Protein AF-W9E524-F1 (afdb_monomer)

Radius of gyration: 12.67 Å; Cα contacts (8 Å, |Δi|>4): 113; chains: 1; bounding box: 33×26×29 Å

Secondary structure (DSSP, 8-state):
--HHHHHHHHHHHHHHHHS----TT-SS-SSHHHHHHHHHHHHHHHHTT--TTHHHHHHHTSTTSHHHHHHHHTT-HHHHHHHHHHHHHHSTTPPP-PPPPP--

Solvent-accessible surface area (backbone atoms only — not comparable to full-atom values): 5986 Å² total; per-residue (Å²): 114,67,69,64,58,35,54,44,3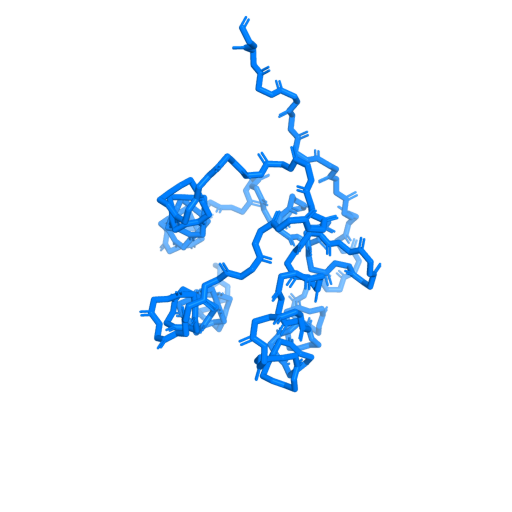6,50,51,52,47,51,48,62,73,72,38,74,77,41,56,89,87,42,91,83,52,92,46,74,64,52,52,52,49,52,45,46,52,52,30,54,34,41,69,72,57,43,62,87,58,51,32,30,57,48,33,34,56,30,93,88,16,54,57,45,50,29,24,50,68,34,74,42,35,72,60,45,54,53,46,39,51,53,50,48,73,75,44,73,89,62,67,60,34,79,70,78,78,76,88,124

Sequence (104 aa):
MNPRLVEIIDALLDAVQRFPQDLNWQPYYEDEQELVGDLRDHAERVGRGDGSRLPELKFELLPTGDLNEIAISSGWGELYLVLANEFDELTPGMTPRPPEPASR

Organism: NCBI:txid479430

Structure (mmCIF, N/CA/C/O backbone):
data_AF-W9E524-F1
#
_entry.id   AF-W9E524-F1
#
loop_
_atom_site.group_PDB
_atom_site.id
_atom_site.type_symbol
_atom_site.label_atom_id
_atom_site.label_alt_id
_atom_site.label_comp_id
_atom_site.label_asym_id
_atom_site.label_entity_id
_atom_site.label_seq_id
_atom_site.pdbx_PDB_ins_code
_atom_site.Cartn_x
_atom_site.Cartn_y
_atom_site.Cartn_z
_atom_site.occupancy
_atom_site.B_iso_or_equiv
_atom_site.auth_seq_id
_atom_site.auth_comp_id
_atom_site.auth_asym_id
_atom_site.auth_atom_id
_atom_site.pdbx_PDB_model_num
ATOM 1 N N . MET A 1 1 ? -14.078 0.169 13.111 1.00 76.19 1 MET A N 1
ATOM 2 C CA . MET A 1 1 ? -13.250 0.371 11.905 1.00 76.19 1 MET A CA 1
ATOM 3 C C . MET A 1 1 ? -14.014 -0.152 10.699 1.00 76.19 1 MET A C 1
ATOM 5 O O . MET A 1 1 ? -14.792 -1.081 10.884 1.00 76.19 1 MET A O 1
ATOM 9 N N . ASN A 1 2 ? -13.853 0.441 9.515 1.00 84.06 2 ASN A N 1
ATOM 10 C CA . ASN A 1 2 ? -14.488 -0.063 8.296 1.00 84.06 2 ASN A CA 1
ATOM 11 C C . ASN A 1 2 ? -13.749 -1.335 7.822 1.00 84.06 2 ASN A C 1
ATOM 13 O O . ASN A 1 2 ? -12.554 -1.226 7.547 1.00 84.06 2 ASN A O 1
ATOM 17 N N . PRO A 1 3 ? -14.403 -2.512 7.728 1.00 89.44 3 PRO A N 1
ATOM 18 C CA . PRO A 1 3 ? -13.747 -3.751 7.292 1.00 89.44 3 PRO A CA 1
ATOM 19 C C . PRO A 1 3 ? -13.138 -3.635 5.891 1.00 89.44 3 PRO A C 1
ATOM 21 O O . PRO A 1 3 ? -12.113 -4.252 5.621 1.00 89.44 3 PRO A O 1
ATOM 24 N N . ARG A 1 4 ? -13.692 -2.76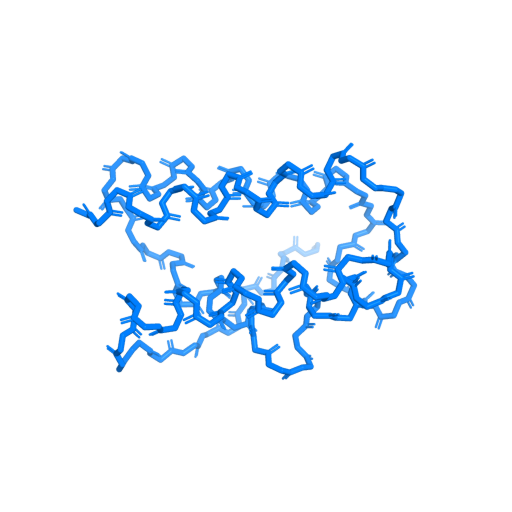2 5.041 1.00 95.06 4 ARG A N 1
ATOM 25 C CA . ARG A 1 4 ? -13.175 -2.522 3.694 1.00 95.06 4 ARG A CA 1
ATOM 26 C C . ARG A 1 4 ? -11.760 -1.936 3.685 1.00 95.06 4 ARG A C 1
ATOM 28 O O . ARG A 1 4 ? -11.022 -2.186 2.745 1.00 95.06 4 ARG A O 1
ATOM 35 N N . LEU A 1 5 ? -11.348 -1.212 4.732 1.00 95.81 5 LEU A N 1
ATOM 36 C CA . LEU A 1 5 ? -9.969 -0.714 4.832 1.00 95.81 5 LEU A CA 1
ATOM 37 C C . LEU A 1 5 ? -8.963 -1.861 4.953 1.00 95.81 5 LEU A C 1
ATOM 39 O O . LEU A 1 5 ? -7.909 -1.796 4.337 1.00 95.81 5 LEU A O 1
ATOM 43 N N . VAL A 1 6 ? -9.296 -2.912 5.711 1.00 95.56 6 VAL A N 1
ATOM 44 C CA . VAL A 1 6 ? -8.431 -4.096 5.831 1.00 95.56 6 VAL A CA 1
ATOM 45 C C . VAL A 1 6 ? -8.336 -4.803 4.483 1.00 95.56 6 VAL A C 1
ATOM 47 O O . VAL A 1 6 ? -7.239 -5.093 4.037 1.00 95.56 6 VAL A O 1
ATOM 50 N N . GLU A 1 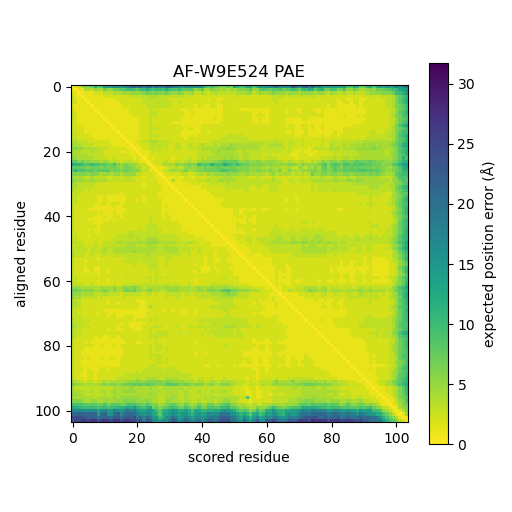7 ? -9.464 -4.981 3.790 1.00 96.94 7 GLU A N 1
ATOM 51 C CA . GLU A 1 7 ? -9.497 -5.621 2.466 1.00 96.94 7 GLU A CA 1
ATOM 52 C C . GLU A 1 7 ? -8.656 -4.873 1.418 1.00 96.94 7 GLU A C 1
ATOM 54 O O . GLU A 1 7 ? -8.026 -5.505 0.574 1.00 96.94 7 GLU A O 1
ATOM 59 N N . ILE A 1 8 ? -8.627 -3.537 1.467 1.00 98.19 8 ILE A N 1
ATOM 60 C CA . ILE A 1 8 ? -7.772 -2.728 0.587 1.00 98.19 8 ILE A CA 1
ATOM 61 C C . ILE A 1 8 ? -6.293 -2.963 0.907 1.00 98.19 8 ILE A C 1
ATOM 63 O O . ILE A 1 8 ? -5.497 -3.155 -0.008 1.00 98.19 8 ILE A O 1
ATOM 67 N N . ILE A 1 9 ? -5.923 -2.971 2.191 1.00 97.44 9 ILE A N 1
ATOM 68 C CA . ILE A 1 9 ? -4.532 -3.194 2.609 1.00 97.44 9 ILE A CA 1
ATOM 69 C C . ILE A 1 9 ? -4.087 -4.620 2.263 1.00 97.44 9 ILE A C 1
ATOM 71 O O . ILE A 1 9 ? -2.991 -4.806 1.742 1.00 97.44 9 ILE A O 1
ATOM 75 N N . ASP A 1 10 ? -4.951 -5.613 2.464 1.00 97.25 10 ASP A N 1
ATOM 76 C CA . ASP A 1 10 ? -4.692 -6.997 2.062 1.00 97.25 10 ASP A CA 1
ATOM 77 C C . ASP A 1 10 ? -4.519 -7.109 0.537 1.00 97.25 10 ASP A C 1
ATOM 79 O O . ASP A 1 10 ? -3.625 -7.807 0.068 1.00 97.25 10 ASP A O 1
ATOM 83 N N . ALA A 1 11 ? -5.302 -6.370 -0.257 1.00 98.06 11 ALA A N 1
ATOM 84 C CA . ALA A 1 11 ? -5.143 -6.343 -1.712 1.00 98.06 11 ALA A CA 1
ATOM 85 C C . ALA A 1 11 ? -3.832 -5.669 -2.165 1.00 98.06 11 ALA A C 1
ATOM 87 O O . ALA A 1 11 ? -3.223 -6.112 -3.142 1.00 98.06 11 ALA A O 1
ATOM 88 N N . LEU A 1 12 ? -3.378 -4.624 -1.461 1.00 98.00 12 LEU A N 1
ATOM 89 C CA . LEU A 1 12 ? -2.051 -4.032 -1.675 1.00 98.00 12 LEU A CA 1
ATOM 90 C C . LEU A 1 12 ? -0.951 -5.048 -1.347 1.00 98.00 12 LEU A C 1
ATOM 92 O O . LEU A 1 12 ? -0.028 -5.239 -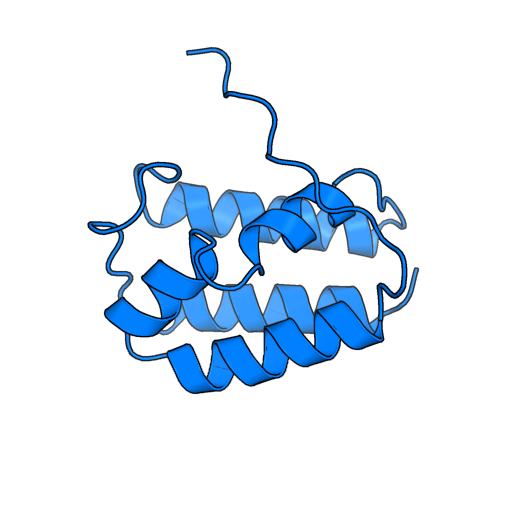2.137 1.00 98.00 12 LEU A O 1
ATOM 96 N N . LEU A 1 13 ? -1.078 -5.746 -0.218 1.00 97.38 13 LEU A N 1
ATOM 97 C CA . LEU A 1 13 ? -0.141 -6.781 0.208 1.00 97.38 13 LEU A CA 1
ATOM 98 C C . LEU A 1 13 ? -0.060 -7.933 -0.806 1.00 97.38 13 LEU A C 1
ATOM 100 O O . LEU A 1 13 ? 1.037 -8.381 -1.145 1.00 97.38 13 LEU A O 1
ATOM 104 N N . ASP A 1 14 ? -1.203 -8.377 -1.326 1.00 97.50 14 ASP A N 1
ATOM 105 C CA . ASP A 1 14 ? -1.281 -9.393 -2.375 1.00 97.50 14 ASP A CA 1
ATOM 106 C C . ASP A 1 14 ? -0.588 -8.929 -3.663 1.00 97.50 14 ASP A C 1
ATOM 108 O O . ASP A 1 14 ? 0.106 -9.717 -4.307 1.00 97.50 14 ASP A O 1
ATOM 112 N N . ALA A 1 15 ? -0.739 -7.656 -4.049 1.00 96.94 15 ALA A N 1
ATOM 113 C CA . ALA A 1 15 ? -0.041 -7.098 -5.207 1.00 96.94 15 ALA A CA 1
ATOM 114 C C . ALA A 1 15 ? 1.480 -7.120 -4.999 1.00 96.94 15 ALA A C 1
ATOM 116 O O . ALA A 1 15 ? 2.209 -7.634 -5.852 1.00 96.94 15 ALA A O 1
ATOM 117 N N . VAL A 1 16 ? 1.945 -6.651 -3.838 1.00 96.00 16 VAL A N 1
ATOM 118 C CA . VAL A 1 16 ? 3.371 -6.637 -3.486 1.00 96.00 16 VAL A CA 1
ATOM 119 C C . VAL A 1 16 ? 3.977 -8.044 -3.512 1.00 96.00 16 VAL A C 1
ATOM 121 O O . VAL A 1 16 ? 5.086 -8.233 -3.996 1.00 96.00 16 VAL A O 1
ATOM 124 N N . GLN A 1 17 ? 3.243 -9.058 -3.049 1.00 95.19 17 GLN A N 1
ATOM 125 C CA . GLN A 1 17 ? 3.726 -10.445 -3.032 1.00 95.19 17 GLN A CA 1
ATOM 126 C C . GLN A 1 17 ? 3.627 -11.153 -4.390 1.00 95.19 17 GLN A C 1
ATOM 128 O O . GLN A 1 17 ? 4.300 -12.161 -4.618 1.00 95.19 17 GLN A O 1
ATOM 133 N N . ARG A 1 18 ? 2.756 -10.678 -5.285 1.00 95.19 18 ARG A N 1
ATOM 134 C CA . ARG A 1 18 ? 2.482 -11.319 -6.577 1.00 95.19 18 ARG A CA 1
ATOM 135 C C . ARG A 1 18 ? 3.401 -10.838 -7.694 1.00 95.19 18 ARG A C 1
ATOM 137 O O . ARG A 1 18 ? 3.687 -11.615 -8.609 1.00 95.19 18 ARG A O 1
ATOM 144 N N . PHE A 1 19 ? 3.799 -9.572 -7.665 1.00 93.25 19 PHE A N 1
ATOM 145 C CA . PHE A 1 19 ? 4.664 -8.967 -8.675 1.00 93.25 19 PHE A CA 1
ATOM 146 C C . PHE A 1 19 ? 6.091 -8.810 -8.124 1.00 93.25 19 PHE A C 1
ATOM 148 O O . PHE A 1 19 ? 6.246 -8.609 -6.924 1.00 93.25 19 PHE A O 1
ATOM 155 N N . PRO A 1 20 ? 7.142 -8.898 -8.958 1.00 92.25 20 PRO A N 1
ATOM 156 C CA . PRO A 1 20 ? 8.463 -8.400 -8.574 1.00 92.25 20 PRO A CA 1
ATOM 157 C C . PRO A 1 20 ? 8.385 -6.891 -8.324 1.00 92.25 20 PRO A C 1
ATOM 159 O O . PRO A 1 20 ? 7.765 -6.199 -9.135 1.00 92.25 20 PRO A O 1
ATOM 162 N N . GLN A 1 21 ? 9.005 -6.383 -7.258 1.00 94.62 21 GLN A N 1
ATOM 163 C CA . GLN A 1 21 ? 8.954 -4.953 -6.953 1.00 94.62 21 GLN A CA 1
ATOM 164 C C . GLN A 1 21 ? 10.197 -4.222 -7.466 1.00 94.62 21 GLN A C 1
ATOM 166 O O . GLN A 1 21 ? 11.334 -4.607 -7.194 1.00 94.62 21 GLN A O 1
ATOM 171 N N . ASP A 1 22 ? 9.981 -3.126 -8.189 1.00 94.50 22 ASP A N 1
ATOM 172 C CA . ASP A 1 22 ? 11.026 -2.169 -8.536 1.00 94.50 22 ASP A CA 1
ATOM 173 C C . ASP A 1 22 ? 11.043 -1.017 -7.524 1.00 94.50 22 ASP A C 1
ATOM 175 O O . ASP A 1 22 ? 10.286 -0.048 -7.617 1.00 94.50 22 ASP A O 1
ATOM 179 N N . LEU A 1 23 ? 11.956 -1.146 -6.562 1.00 93.56 23 LEU A N 1
ATOM 180 C CA . LEU A 1 23 ? 12.167 -0.214 -5.458 1.00 93.56 23 LEU A CA 1
ATOM 181 C C . LEU A 1 23 ? 13.159 0.917 -5.783 1.00 93.56 23 LEU A C 1
ATOM 183 O O . LEU A 1 23 ? 13.457 1.717 -4.903 1.00 93.56 23 LEU A O 1
ATOM 187 N N . ASN A 1 24 ? 13.678 1.015 -7.015 1.00 89.75 24 ASN A N 1
ATOM 188 C CA . ASN A 1 24 ? 14.757 1.960 -7.353 1.00 89.75 24 ASN A CA 1
ATOM 189 C C . ASN A 1 24 ? 14.335 3.438 -7.359 1.00 89.75 24 ASN A C 1
ATOM 191 O O . ASN A 1 24 ? 15.197 4.317 -7.343 1.00 89.75 24 ASN A O 1
ATOM 195 N N . TRP A 1 25 ? 13.034 3.712 -7.450 1.00 80.75 25 TRP A N 1
ATOM 196 C CA . TRP A 1 25 ? 12.508 5.072 -7.597 1.00 80.75 25 TRP A CA 1
ATOM 197 C C . TRP A 1 25 ? 12.113 5.718 -6.269 1.00 80.75 25 TRP A C 1
ATOM 199 O O . TRP A 1 25 ? 12.002 6.935 -6.213 1.00 80.75 25 TRP A O 1
ATOM 209 N N . GLN A 1 26 ? 12.055 4.931 -5.194 1.00 85.88 26 GLN A N 1
ATOM 210 C CA . GLN A 1 26 ? 11.645 5.368 -3.863 1.00 85.88 26 GLN A CA 1
ATOM 211 C C . GLN A 1 26 ? 12.801 5.249 -2.847 1.00 85.88 26 GLN A C 1
ATOM 213 O O . GLN A 1 26 ? 13.641 4.357 -2.980 1.00 85.88 26 GLN A O 1
ATOM 218 N N . PRO A 1 27 ? 12.891 6.134 -1.836 1.00 83.06 27 PRO A N 1
ATOM 219 C CA . PRO A 1 27 ? 13.985 6.128 -0.864 1.00 83.06 27 PRO A CA 1
ATOM 220 C C . PRO A 1 27 ? 13.636 5.480 0.489 1.00 83.06 27 PRO A C 1
ATOM 222 O O . PRO A 1 27 ? 14.481 5.507 1.386 1.00 83.06 27 PRO A O 1
ATOM 225 N N . TYR A 1 28 ? 12.397 5.021 0.681 1.00 83.19 28 TYR A N 1
ATOM 226 C CA . TYR A 1 28 ? 11.834 4.677 1.987 1.00 83.19 28 TYR A CA 1
ATOM 227 C C . TYR A 1 28 ? 12.057 3.215 2.392 1.00 83.19 28 TYR A C 1
ATOM 229 O O . TYR A 1 28 ? 12.448 2.964 3.527 1.00 83.19 28 TYR A O 1
ATOM 237 N N . TYR A 1 29 ? 11.868 2.275 1.468 1.00 90.00 29 TYR A N 1
ATOM 238 C CA . TYR A 1 29 ? 12.050 0.840 1.677 1.00 90.00 29 TYR A CA 1
ATOM 239 C C . TYR A 1 29 ? 13.402 0.377 1.126 1.00 90.00 29 TYR A C 1
ATOM 241 O O . TYR A 1 29 ? 13.711 0.604 -0.047 1.00 90.00 29 TYR A O 1
ATOM 249 N N . GLU A 1 30 ? 14.202 -0.302 1.945 1.00 88.94 30 GLU A N 1
ATOM 250 C CA . GLU A 1 30 ? 15.473 -0.900 1.523 1.00 88.94 30 GLU A CA 1
ATOM 251 C C . GLU A 1 30 ? 15.255 -2.162 0.677 1.00 88.94 30 GLU A C 1
ATOM 253 O O . GLU A 1 30 ? 16.013 -2.430 -0.261 1.00 88.94 30 GLU A O 1
ATOM 258 N N . ASP A 1 31 ? 14.210 -2.933 0.991 1.00 91.19 31 ASP A N 1
ATOM 259 C CA . ASP A 1 31 ? 13.864 -4.169 0.297 1.00 91.19 31 ASP A CA 1
ATOM 260 C C . ASP A 1 31 ? 12.354 -4.489 0.316 1.00 91.19 31 ASP A C 1
ATOM 262 O O . ASP A 1 31 ? 11.535 -3.813 0.942 1.00 91.19 31 ASP A O 1
ATOM 266 N N . GLU A 1 32 ? 11.968 -5.546 -0.410 1.00 93.12 32 GLU A N 1
ATOM 267 C CA . GLU A 1 32 ? 10.575 -6.007 -0.488 1.00 93.12 32 GLU A CA 1
ATOM 268 C C . GLU A 1 32 ? 10.016 -6.464 0.870 1.00 93.12 32 GLU A C 1
ATOM 270 O O . GLU A 1 32 ? 8.803 -6.421 1.078 1.00 93.12 32 GLU A O 1
ATOM 275 N N . GLN A 1 33 ? 10.865 -6.926 1.796 1.00 93.25 33 GLN A N 1
ATOM 276 C CA . GLN A 1 33 ? 10.419 -7.389 3.111 1.00 93.25 33 GLN A CA 1
ATOM 277 C C . GLN A 1 33 ? 10.012 -6.222 4.004 1.00 93.25 33 GLN A C 1
ATOM 279 O O . GLN A 1 33 ? 9.041 -6.365 4.748 1.00 93.25 33 GLN A O 1
ATOM 284 N N . GLU A 1 34 ? 10.696 -5.080 3.915 1.00 93.19 34 GLU A N 1
ATOM 285 C CA . GLU A 1 34 ? 10.290 -3.861 4.620 1.00 93.19 34 GLU A CA 1
ATOM 286 C C . GLU A 1 34 ? 8.920 -3.374 4.147 1.00 93.19 34 GLU A C 1
ATOM 288 O O . GLU A 1 34 ? 8.027 -3.176 4.971 1.00 93.19 34 GLU A O 1
ATOM 293 N N . LEU A 1 35 ? 8.709 -3.300 2.829 1.00 94.50 35 LEU A N 1
ATOM 294 C CA . LEU A 1 35 ? 7.417 -2.943 2.235 1.00 94.50 35 LEU A CA 1
ATOM 295 C C . LEU A 1 35 ? 6.293 -3.897 2.680 1.00 94.50 35 LEU A C 1
ATOM 297 O O . LEU A 1 35 ? 5.216 -3.472 3.104 1.00 94.50 35 LEU A O 1
ATOM 301 N N . VAL A 1 36 ? 6.542 -5.209 2.623 1.00 95.75 36 VAL A N 1
ATOM 302 C CA . VAL A 1 36 ? 5.590 -6.228 3.095 1.00 95.75 36 VAL A CA 1
ATOM 303 C C . VAL A 1 36 ? 5.318 -6.094 4.595 1.00 95.75 36 VAL A C 1
ATOM 305 O O . VAL A 1 36 ? 4.180 -6.280 5.032 1.00 95.75 36 VAL A O 1
ATOM 308 N N . GLY A 1 37 ? 6.350 -5.820 5.391 1.00 94.88 37 GLY A N 1
ATOM 309 C CA . GLY A 1 37 ? 6.250 -5.649 6.837 1.00 94.88 37 GLY A CA 1
ATOM 310 C C . GLY A 1 37 ? 5.390 -4.450 7.219 1.00 94.88 37 GLY A C 1
ATOM 311 O O . GLY A 1 37 ? 4.533 -4.570 8.093 1.00 94.88 37 GLY A O 1
ATOM 312 N N . ASP A 1 38 ? 5.566 -3.333 6.523 1.00 94.12 38 ASP A N 1
ATOM 313 C CA . ASP A 1 38 ? 4.828 -2.099 6.765 1.00 94.12 38 ASP A CA 1
ATOM 314 C C . ASP A 1 38 ? 3.337 -2.236 6.414 1.00 94.12 38 ASP A C 1
ATOM 316 O O . ASP A 1 38 ? 2.466 -1.979 7.252 1.00 94.12 38 ASP A O 1
ATOM 320 N N . LEU A 1 39 ? 3.019 -2.795 5.238 1.00 95.88 39 LEU A N 1
ATOM 321 C CA . LEU A 1 39 ? 1.632 -3.094 4.854 1.00 95.88 39 LEU A CA 1
ATOM 322 C C . LEU A 1 39 ? 0.961 -4.089 5.816 1.00 95.88 39 LEU A C 1
ATOM 324 O O . LEU A 1 39 ? -0.220 -3.942 6.142 1.00 95.88 39 LEU A O 1
ATOM 328 N N . ARG A 1 40 ? 1.704 -5.082 6.327 1.00 96.06 40 ARG A N 1
ATOM 329 C CA . ARG A 1 40 ? 1.197 -6.002 7.359 1.00 96.06 40 ARG A CA 1
ATOM 330 C C . ARG A 1 40 ? 0.912 -5.294 8.681 1.00 96.06 40 ARG A C 1
ATOM 332 O O . ARG A 1 40 ? -0.136 -5.558 9.269 1.00 96.06 40 ARG A O 1
ATOM 339 N N . ASP A 1 41 ? 1.784 -4.396 9.144 1.00 95.00 41 ASP A N 1
ATOM 340 C CA . ASP A 1 41 ? 1.533 -3.610 10.364 1.00 95.00 41 ASP A CA 1
ATOM 341 C C . ASP A 1 41 ? 0.270 -2.747 10.209 1.00 95.00 41 ASP A C 1
ATOM 343 O O . ASP A 1 41 ? -0.583 -2.733 11.103 1.00 95.00 41 ASP A O 1
ATOM 347 N N . HIS A 1 42 ? 0.081 -2.114 9.046 1.00 95.19 42 HIS A N 1
ATOM 348 C CA . HIS A 1 42 ? -1.158 -1.404 8.732 1.00 95.19 42 HIS A CA 1
ATOM 349 C C . HIS A 1 42 ? -2.388 -2.321 8.803 1.00 95.19 42 HIS A C 1
ATOM 351 O O . HIS A 1 42 ? -3.353 -1.985 9.499 1.00 95.19 42 HIS A O 1
ATOM 357 N N . ALA A 1 43 ? -2.361 -3.486 8.146 1.00 94.38 43 ALA A N 1
ATOM 358 C CA . ALA A 1 43 ? -3.476 -4.435 8.152 1.00 94.38 43 ALA A CA 1
ATOM 359 C C . ALA A 1 43 ? -3.809 -4.922 9.573 1.00 94.38 43 ALA A C 1
ATOM 361 O O . ALA A 1 43 ? -4.972 -4.906 9.990 1.00 94.38 43 ALA A O 1
ATOM 362 N N . GLU A 1 44 ? -2.791 -5.295 10.356 1.00 94.62 44 GLU A N 1
ATOM 363 C CA . GLU A 1 44 ? -2.962 -5.776 11.727 1.00 94.62 44 GLU A CA 1
ATOM 364 C C . GLU A 1 44 ? -3.567 -4.714 12.650 1.00 94.62 44 GLU A C 1
ATOM 366 O O . GLU A 1 44 ? -4.488 -5.015 13.420 1.00 94.62 44 GLU A O 1
ATOM 371 N N . ARG A 1 45 ? -3.077 -3.470 12.585 1.00 94.81 45 ARG A N 1
ATOM 372 C CA . ARG A 1 45 ? -3.602 -2.358 13.391 1.00 94.81 45 ARG A CA 1
ATOM 373 C C . ARG A 1 45 ? -5.051 -2.070 13.046 1.00 94.81 45 ARG A C 1
ATOM 375 O O . ARG A 1 45 ? -5.913 -2.097 13.930 1.00 94.81 45 ARG A O 1
ATOM 382 N N . VAL A 1 46 ? -5.339 -1.881 11.761 1.00 94.69 46 VAL A N 1
ATOM 383 C CA . VAL A 1 46 ? -6.691 -1.574 11.283 1.00 94.69 46 VAL A CA 1
ATOM 384 C C . VAL A 1 46 ? -7.651 -2.712 11.638 1.00 94.69 46 VAL A C 1
ATOM 386 O O . VAL A 1 46 ? -8.749 -2.445 12.138 1.00 94.69 46 VAL A O 1
ATOM 389 N N . GLY A 1 47 ? -7.220 -3.970 11.495 1.00 93.06 47 GLY A N 1
ATOM 390 C CA . GLY A 1 47 ? -7.984 -5.160 11.880 1.00 93.06 47 GLY A CA 1
ATOM 391 C C . GLY A 1 47 ? -8.322 -5.229 13.374 1.00 93.06 47 GLY A C 1
ATOM 392 O O . GLY A 1 47 ? -9.388 -5.721 13.747 1.00 93.06 47 GLY A O 1
ATOM 393 N N . ARG A 1 48 ? -7.475 -4.667 14.244 1.00 94.62 48 ARG A N 1
ATOM 394 C CA . ARG A 1 48 ? -7.727 -4.546 15.694 1.00 94.62 48 ARG A CA 1
ATOM 395 C C . ARG A 1 48 ? -8.502 -3.283 16.079 1.00 94.62 48 ARG A C 1
ATOM 397 O O . ARG A 1 48 ? -8.769 -3.066 17.259 1.00 94.62 48 ARG A O 1
ATOM 404 N N . GLY A 1 49 ? -8.884 -2.453 15.110 1.00 94.06 49 GLY A N 1
ATOM 405 C CA . GLY A 1 49 ? -9.555 -1.182 15.362 1.00 94.06 49 GLY A CA 1
ATOM 406 C C . GLY A 1 49 ? -8.613 -0.017 15.683 1.00 94.06 49 GLY A C 1
ATOM 407 O O . GLY A 1 49 ? -9.102 1.049 16.053 1.00 94.06 49 GLY A O 1
ATOM 408 N N . ASP A 1 50 ? -7.302 -0.188 15.508 1.00 94.50 50 ASP A N 1
ATOM 409 C CA . ASP A 1 50 ? -6.292 0.860 15.655 1.00 94.50 50 ASP A CA 1
ATOM 410 C C . ASP A 1 50 ? -6.077 1.594 14.320 1.00 94.50 50 ASP A C 1
ATOM 412 O O . ASP A 1 50 ? -5.557 1.042 13.355 1.00 94.50 50 ASP A O 1
ATOM 416 N N . GLY A 1 51 ? -6.512 2.853 14.258 1.00 92.44 51 GLY A N 1
ATOM 417 C CA . GLY A 1 51 ? -6.375 3.713 13.077 1.00 92.44 51 GLY A CA 1
ATOM 418 C C . GLY A 1 51 ? -5.206 4.690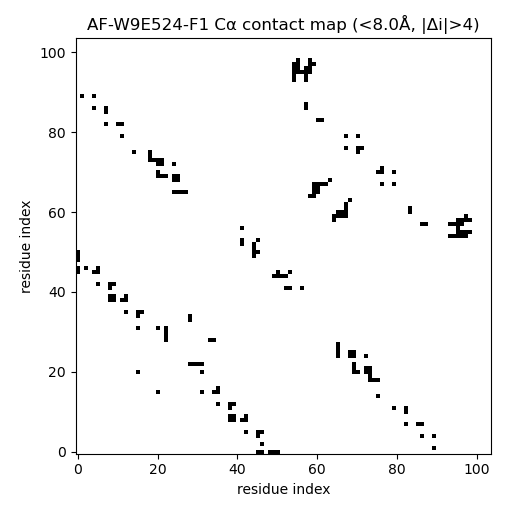 13.166 1.00 92.44 51 GLY A C 1
ATOM 419 O O . GLY A 1 51 ? -5.120 5.597 12.341 1.00 92.44 51 GLY A O 1
ATOM 420 N N . SER A 1 52 ? -4.342 4.559 14.176 1.00 92.75 52 SER A N 1
ATOM 421 C CA . SER A 1 52 ? -3.299 5.543 14.494 1.00 92.75 52 SER A CA 1
ATOM 422 C C . SER A 1 52 ? -2.312 5.801 13.353 1.00 92.75 52 SER A C 1
ATOM 424 O O . SER A 1 52 ? -1.850 6.935 13.220 1.00 92.75 52 SER A O 1
ATOM 426 N N . ARG A 1 53 ? -2.048 4.794 12.508 1.00 93.81 53 ARG A N 1
ATOM 427 C CA . ARG A 1 53 ? -1.176 4.887 11.324 1.00 93.81 53 ARG A CA 1
ATOM 428 C C . ARG A 1 53 ? -1.918 5.086 9.994 1.00 93.81 53 ARG A C 1
ATOM 430 O O . ARG A 1 53 ? -1.276 5.206 8.961 1.00 93.81 53 ARG A O 1
ATOM 437 N N . LEU A 1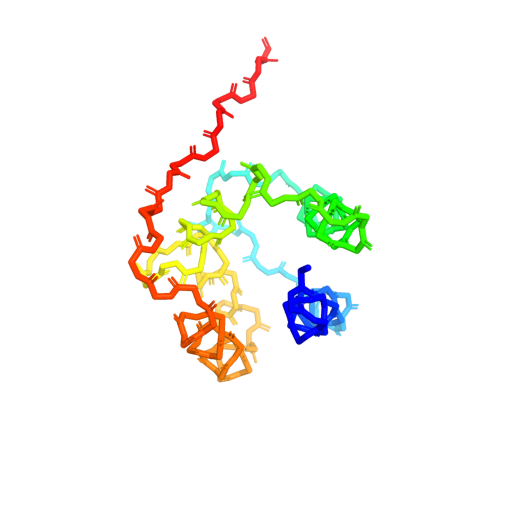 54 ? -3.252 5.179 9.973 1.00 95.12 54 LEU A N 1
ATOM 438 C CA . LEU A 1 54 ? -3.984 5.453 8.722 1.00 95.12 54 LEU A CA 1
ATOM 439 C C . LEU A 1 54 ? -3.550 6.761 8.026 1.00 95.12 54 LEU A C 1
ATOM 441 O O . LEU A 1 54 ? -3.485 6.763 6.800 1.00 95.12 54 LEU A O 1
ATOM 445 N N . PRO A 1 55 ? -3.204 7.851 8.746 1.00 96.00 55 PRO A N 1
ATOM 446 C CA . PRO A 1 55 ? -2.630 9.041 8.116 1.00 96.00 55 PRO A CA 1
ATOM 447 C C . PRO A 1 55 ? -1.309 8.799 7.373 1.00 96.00 55 PRO A C 1
ATOM 449 O O . PRO A 1 55 ? -1.034 9.517 6.417 1.00 96.00 55 PRO A O 1
ATOM 452 N N . GLU A 1 56 ? -0.507 7.827 7.815 1.00 94.94 56 GLU A N 1
ATOM 453 C CA . GLU A 1 56 ? 0.775 7.460 7.189 1.00 94.94 56 GLU A CA 1
ATOM 454 C C . GLU A 1 56 ? 0.537 6.677 5.908 1.00 94.94 56 GLU A C 1
ATOM 456 O O . GLU A 1 56 ? 0.955 7.117 4.843 1.00 94.94 56 GLU A O 1
ATOM 461 N N . LEU A 1 57 ? -0.307 5.647 5.976 1.00 95.38 57 LEU A N 1
ATOM 462 C CA . LEU A 1 57 ? -0.737 4.926 4.782 1.00 95.38 57 LEU A CA 1
ATOM 463 C C . LEU A 1 57 ? -1.392 5.864 3.754 1.00 95.38 57 LEU A C 1
ATOM 465 O O . LEU A 1 57 ? -1.170 5.747 2.554 1.00 95.38 57 LEU A O 1
ATOM 469 N N . LYS A 1 58 ? -2.172 6.854 4.211 1.00 96.44 58 LYS A N 1
ATOM 470 C CA . LYS A 1 58 ? -2.748 7.871 3.320 1.00 96.44 58 LYS A CA 1
ATOM 471 C C . LYS A 1 58 ? -1.676 8.713 2.628 1.00 96.44 58 LYS A C 1
ATOM 473 O O . LYS A 1 58 ? -1.892 9.134 1.499 1.00 96.44 58 LYS A O 1
ATOM 478 N N . PHE A 1 59 ? -0.565 9.000 3.304 1.00 94.69 59 PHE A N 1
ATOM 479 C CA . PHE A 1 59 ? 0.559 9.722 2.714 1.00 94.69 59 PHE A CA 1
ATOM 480 C C . PHE A 1 59 ? 1.257 8.879 1.638 1.00 94.69 59 PHE A C 1
ATOM 482 O O . PHE A 1 59 ? 1.532 9.389 0.556 1.00 94.69 59 PHE A O 1
ATOM 489 N N . GLU A 1 60 ? 1.471 7.590 1.894 1.00 93.44 60 GLU A N 1
ATOM 490 C CA . GLU A 1 60 ? 2.074 6.651 0.935 1.00 93.44 60 GLU A CA 1
ATOM 491 C C . GLU A 1 60 ? 1.198 6.416 -0.305 1.00 93.44 60 GLU A C 1
ATOM 493 O O . GLU A 1 60 ? 1.707 6.232 -1.411 1.00 93.44 60 GLU A O 1
ATOM 498 N N . LEU A 1 61 ? -0.126 6.468 -0.136 1.00 95.94 61 LEU A N 1
ATOM 499 C CA . LEU A 1 61 ? -1.113 6.346 -1.212 1.00 95.94 61 LEU A CA 1
ATOM 500 C C . LEU A 1 61 ? -1.362 7.656 -1.984 1.00 95.94 61 LEU A C 1
ATOM 502 O O . LEU A 1 61 ? -2.236 7.692 -2.850 1.00 95.94 61 LEU A O 1
ATOM 506 N N . LEU A 1 62 ? -0.624 8.736 -1.706 1.00 94.12 62 LEU A N 1
ATOM 507 C CA . LEU A 1 62 ? -0.743 9.958 -2.500 1.00 94.12 62 LEU A CA 1
ATOM 508 C C . LEU A 1 62 ? -0.242 9.743 -3.937 1.00 94.12 62 LEU A C 1
ATOM 510 O O . LEU A 1 62 ? 0.677 8.955 -4.176 1.00 94.12 62 LEU A O 1
ATOM 514 N N . PRO A 1 63 ? -0.752 10.525 -4.907 1.00 88.69 63 PRO A N 1
ATOM 515 C CA . PRO A 1 63 ? -0.063 10.701 -6.177 1.00 88.69 63 PRO A CA 1
ATOM 516 C C . PRO A 1 63 ? 1.368 11.166 -5.886 1.00 88.69 63 PRO A C 1
ATOM 518 O O . PRO A 1 63 ? 1.535 12.132 -5.149 1.00 88.69 63 PRO A O 1
ATOM 521 N N . THR A 1 64 ? 2.366 10.479 -6.450 1.00 86.88 64 THR A N 1
ATOM 522 C CA . THR A 1 64 ? 3.809 10.634 -6.141 1.00 86.88 64 THR A CA 1
ATOM 523 C C . THR A 1 64 ? 4.271 10.142 -4.762 1.00 86.88 64 THR A C 1
ATOM 525 O O . THR A 1 64 ? 5.365 10.500 -4.341 1.00 86.88 64 THR A O 1
ATOM 528 N N . GLY A 1 65 ? 3.463 9.366 -4.039 1.00 90.00 65 GLY A N 1
ATOM 529 C CA . GLY A 1 65 ? 3.932 8.605 -2.879 1.00 90.00 65 GLY A CA 1
ATOM 530 C C . GLY A 1 65 ? 4.729 7.367 -3.299 1.00 90.00 65 GLY A C 1
ATOM 531 O O . GLY A 1 65 ? 4.635 6.921 -4.447 1.00 90.00 65 GLY A O 1
ATOM 532 N N . ASP A 1 66 ? 5.483 6.785 -2.366 1.00 92.00 66 ASP A N 1
ATOM 533 C CA . ASP A 1 66 ? 6.379 5.656 -2.653 1.00 92.00 66 ASP A CA 1
ATOM 534 C C . ASP A 1 66 ? 5.618 4.460 -3.252 1.00 92.00 66 ASP A C 1
ATOM 536 O O . ASP A 1 66 ? 6.047 3.887 -4.253 1.00 92.00 66 ASP A O 1
ATOM 540 N N . LEU A 1 67 ? 4.425 4.140 -2.731 1.00 94.12 67 LEU A N 1
ATOM 541 C CA . LEU A 1 67 ? 3.588 3.059 -3.270 1.00 94.12 67 LEU A CA 1
ATOM 542 C C . LEU A 1 67 ? 3.115 3.322 -4.704 1.00 94.12 67 LEU A C 1
ATOM 544 O O . LEU A 1 67 ? 3.005 2.377 -5.484 1.00 94.12 67 LEU A O 1
ATOM 548 N N . ASN A 1 68 ? 2.851 4.579 -5.077 1.00 95.50 68 ASN A N 1
ATOM 549 C CA . ASN A 1 68 ? 2.502 4.924 -6.456 1.00 95.50 68 ASN A CA 1
ATOM 550 C C . ASN A 1 68 ? 3.675 4.636 -7.399 1.00 95.50 68 ASN A C 1
ATOM 552 O O . ASN A 1 68 ? 3.493 4.052 -8.467 1.00 95.50 68 ASN A O 1
ATOM 556 N N . GLU A 1 69 ? 4.877 5.064 -7.014 1.00 94.31 69 GLU A N 1
ATOM 557 C CA . GLU A 1 69 ? 6.075 4.881 -7.832 1.00 94.31 69 GLU A CA 1
ATOM 558 C C . GLU A 1 69 ? 6.421 3.402 -7.984 1.00 94.31 69 GLU A C 1
ATOM 560 O O . GLU A 1 69 ? 6.590 2.946 -9.117 1.00 94.31 69 GLU A O 1
ATOM 565 N N . ILE A 1 70 ? 6.401 2.648 -6.878 1.00 95.88 70 ILE A N 1
ATOM 566 C CA . ILE A 1 70 ? 6.579 1.192 -6.875 1.00 95.88 70 ILE A CA 1
ATOM 567 C C . ILE A 1 70 ? 5.535 0.528 -7.773 1.00 95.88 70 ILE A C 1
ATOM 569 O O . ILE A 1 70 ? 5.880 -0.308 -8.604 1.00 95.88 70 ILE A O 1
ATOM 573 N N . ALA A 1 71 ? 4.253 0.880 -7.652 1.00 96.94 71 ALA A N 1
ATOM 574 C CA . ALA A 1 71 ? 3.205 0.233 -8.433 1.00 96.94 71 ALA A CA 1
ATOM 575 C C . ALA A 1 71 ? 3.367 0.454 -9.939 1.00 96.94 71 ALA A C 1
ATOM 577 O O . ALA A 1 71 ? 3.172 -0.470 -10.737 1.00 96.94 71 ALA A O 1
ATOM 578 N N . ILE A 1 72 ? 3.733 1.672 -10.343 1.00 95.88 72 ILE A N 1
ATOM 579 C CA . ILE A 1 72 ? 3.959 2.015 -11.748 1.00 95.88 72 ILE A CA 1
ATOM 580 C C . ILE A 1 72 ? 5.183 1.270 -12.286 1.00 95.88 72 ILE A C 1
ATOM 582 O O . ILE A 1 72 ? 5.086 0.637 -13.340 1.00 95.88 72 ILE A O 1
ATOM 586 N N . SER A 1 73 ? 6.311 1.309 -11.571 1.00 95.50 73 SER A N 1
ATOM 587 C CA . SER A 1 73 ? 7.561 0.665 -11.995 1.00 95.50 73 SER A CA 1
ATOM 588 C C . SER A 1 73 ? 7.457 -0.867 -12.015 1.00 95.50 73 SER A C 1
ATOM 590 O O . SER A 1 73 ? 8.004 -1.519 -12.904 1.00 95.50 73 SER A O 1
ATOM 592 N N . SER A 1 74 ? 6.673 -1.437 -11.099 1.00 96.12 74 SER A N 1
ATOM 593 C CA . SER A 1 74 ? 6.461 -2.882 -10.930 1.00 96.12 74 SER A CA 1
ATOM 594 C C . SER A 1 74 ? 5.311 -3.441 -11.782 1.00 96.12 74 SER A C 1
ATOM 596 O O . SER A 1 74 ? 5.021 -4.638 -11.743 1.00 96.12 74 SER A O 1
ATOM 598 N N . GLY A 1 75 ? 4.632 -2.597 -12.568 1.00 96.75 75 GLY A N 1
ATOM 599 C CA . GLY A 1 75 ? 3.624 -3.020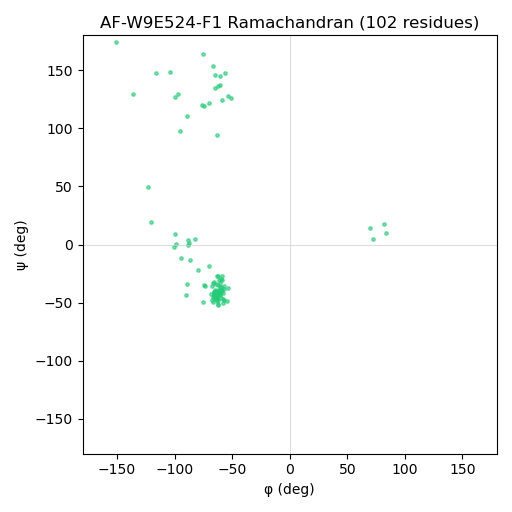 -13.546 1.00 96.75 75 GLY A CA 1
ATOM 600 C C . GLY A 1 75 ? 2.218 -3.289 -12.993 1.00 96.75 75 GLY A C 1
ATOM 601 O O . GLY A 1 75 ? 1.414 -3.919 -13.681 1.00 96.75 75 GLY A O 1
ATOM 602 N N . TRP A 1 76 ? 1.893 -2.804 -11.792 1.00 97.44 76 TRP A N 1
ATOM 603 C CA . TRP A 1 76 ? 0.570 -2.947 -11.164 1.00 97.44 76 TRP A CA 1
ATOM 604 C C . TRP A 1 76 ? -0.124 -1.606 -10.847 1.00 97.44 76 TRP A C 1
ATOM 606 O O . TRP A 1 76 ? -1.095 -1.566 -10.093 1.00 97.44 76 TRP A O 1
ATOM 616 N N . GLY A 1 77 ? 0.302 -0.516 -11.498 1.00 97.00 77 GLY A N 1
ATOM 617 C CA . GLY A 1 77 ? -0.235 0.841 -11.315 1.00 97.00 77 GLY A CA 1
ATOM 618 C C . GLY A 1 77 ? -1.757 0.985 -11.483 1.00 97.00 77 GLY A C 1
ATOM 619 O O . GLY A 1 77 ? -2.386 1.706 -10.720 1.00 97.00 77 GLY A O 1
ATOM 620 N N . GLU A 1 78 ? -2.385 0.264 -12.417 1.00 97.69 78 GLU A N 1
ATOM 621 C CA . GLU A 1 78 ? -3.854 0.293 -12.575 1.00 97.69 78 GLU A CA 1
ATOM 622 C C . GLU A 1 78 ? -4.581 -0.278 -11.347 1.00 97.69 78 GLU A C 1
ATOM 624 O O . GLU A 1 78 ? -5.584 0.272 -10.895 1.00 97.69 78 GLU A O 1
ATOM 629 N N . LEU A 1 79 ? -4.054 -1.366 -10.769 1.00 97.56 79 LEU A N 1
ATOM 630 C CA . LEU A 1 79 ? -4.591 -1.940 -9.534 1.00 97.56 79 LEU A CA 1
ATOM 631 C C . LEU A 1 79 ? -4.396 -0.969 -8.366 1.00 97.56 79 LEU A C 1
ATOM 633 O O . LEU A 1 79 ? -5.329 -0.747 -7.597 1.00 97.56 79 LEU A O 1
ATOM 637 N N . TYR A 1 80 ? -3.213 -0.358 -8.270 1.00 97.81 80 TYR A N 1
ATOM 638 C CA . TYR A 1 80 ? -2.934 0.679 -7.281 1.00 97.81 80 TYR A CA 1
ATOM 639 C C . TYR A 1 80 ? -3.946 1.826 -7.355 1.00 97.81 80 TYR A C 1
ATOM 641 O O . TYR A 1 80 ? -4.519 2.183 -6.332 1.00 97.81 80 TYR A O 1
ATOM 649 N N . LEU A 1 81 ? -4.225 2.360 -8.549 1.00 98.00 81 LEU A N 1
ATOM 650 C CA . LEU A 1 81 ? -5.163 3.474 -8.714 1.00 98.00 81 LEU A CA 1
ATOM 651 C C . LEU A 1 81 ? -6.565 3.126 -8.206 1.00 98.00 81 LEU A C 1
ATOM 653 O O . LEU A 1 81 ? -7.206 3.958 -7.567 1.00 98.00 81 LEU A O 1
ATOM 657 N N . VAL A 1 82 ? -7.047 1.907 -8.461 1.00 98.25 82 VAL A N 1
ATOM 658 C CA . VAL A 1 82 ? -8.340 1.449 -7.927 1.00 98.25 82 VAL A CA 1
ATOM 659 C C . VAL A 1 82 ? -8.309 1.431 -6.398 1.00 98.25 82 VAL A C 1
ATOM 661 O O . VAL A 1 82 ? -9.171 2.032 -5.761 1.00 98.25 82 VAL A O 1
ATOM 664 N N . LEU A 1 83 ? -7.292 0.801 -5.808 1.00 98.25 83 LEU A N 1
ATOM 665 C CA . LEU A 1 83 ? -7.174 0.637 -4.357 1.00 98.25 83 LEU A CA 1
ATOM 666 C C . LEU A 1 83 ? -6.968 1.971 -3.620 1.00 98.25 83 LEU A C 1
ATOM 668 O O . LEU A 1 83 ? -7.590 2.197 -2.584 1.00 98.25 83 LEU A O 1
ATOM 672 N N . ALA A 1 84 ? -6.143 2.867 -4.163 1.00 97.75 84 ALA A N 1
ATOM 673 C CA . ALA A 1 84 ? -5.886 4.190 -3.600 1.00 97.75 84 ALA A CA 1
ATOM 674 C C . ALA A 1 84 ? -7.149 5.068 -3.622 1.00 97.75 84 ALA A C 1
ATOM 676 O O . ALA A 1 84 ? -7.479 5.693 -2.614 1.00 97.75 84 ALA A O 1
ATOM 677 N N . ASN A 1 85 ? -7.910 5.051 -4.725 1.00 97.62 85 ASN A N 1
ATOM 678 C CA . ASN A 1 85 ? -9.185 5.768 -4.809 1.00 97.62 85 ASN A CA 1
ATOM 679 C C . ASN A 1 85 ? -10.210 5.223 -3.805 1.00 97.62 85 ASN A C 1
ATOM 681 O O . ASN A 1 85 ? -10.843 6.001 -3.092 1.00 97.62 85 ASN A O 1
ATOM 685 N N . GLU A 1 86 ? -10.344 3.896 -3.699 1.00 97.69 86 GLU A N 1
ATOM 686 C CA . GLU A 1 86 ? -11.224 3.289 -2.696 1.00 97.69 86 GLU A CA 1
ATOM 687 C C . GLU A 1 86 ? -10.804 3.676 -1.268 1.00 97.69 86 GLU A C 1
ATOM 689 O O . GLU A 1 86 ? -11.650 3.979 -0.426 1.00 97.69 86 GLU A O 1
ATOM 694 N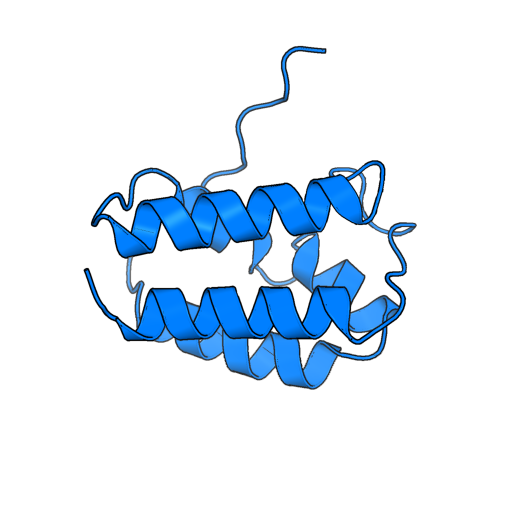 N . PHE A 1 87 ? -9.501 3.714 -0.978 1.00 97.50 87 PHE A N 1
ATOM 695 C CA . PHE A 1 87 ? -9.004 4.141 0.328 1.00 97.50 87 PHE A CA 1
ATOM 696 C C . PHE A 1 87 ? -9.371 5.602 0.631 1.00 97.50 87 PHE A C 1
ATOM 698 O O . PHE A 1 87 ? -9.801 5.924 1.747 1.00 97.50 87 PHE A O 1
ATOM 705 N N . ASP A 1 88 ? -9.236 6.490 -0.353 1.00 96.19 88 ASP A N 1
ATOM 706 C CA . ASP A 1 88 ? -9.569 7.907 -0.223 1.00 96.19 88 ASP A CA 1
ATOM 707 C C . ASP A 1 88 ? -11.060 8.143 0.036 1.00 96.19 88 ASP A C 1
ATOM 709 O O . ASP A 1 88 ? -11.415 8.926 0.926 1.00 96.19 88 ASP A O 1
ATOM 713 N N . GLU A 1 89 ? -11.935 7.417 -0.662 1.00 96.94 89 GLU A N 1
ATOM 714 C CA . GLU A 1 89 ? -13.388 7.460 -0.454 1.00 96.94 89 GLU A CA 1
ATOM 715 C C . GLU A 1 89 ? -13.791 7.042 0.967 1.00 96.94 89 GLU A C 1
ATOM 717 O O . GLU A 1 89 ? -14.752 7.572 1.533 1.00 96.94 89 GLU A O 1
ATOM 722 N N . LEU A 1 90 ? -13.043 6.113 1.571 1.00 96.12 90 LEU A N 1
ATOM 723 C CA . LEU A 1 90 ? -13.290 5.619 2.926 1.00 96.12 90 LEU A CA 1
ATOM 724 C C . LEU A 1 90 ? -12.633 6.457 4.025 1.00 96.12 90 LEU A C 1
ATOM 726 O O . LEU A 1 90 ? -12.977 6.299 5.201 1.00 96.12 90 LEU A O 1
ATOM 730 N N . THR A 1 91 ? -11.714 7.351 3.663 1.00 94.81 91 THR A N 1
ATOM 731 C CA . THR A 1 91 ? -10.982 8.221 4.594 1.00 94.81 91 THR A CA 1
ATOM 732 C C . THR A 1 91 ? -11.154 9.715 4.273 1.00 94.81 91 THR A C 1
ATOM 734 O O . THR A 1 91 ? -10.169 10.470 4.234 1.00 94.81 91 THR A O 1
ATOM 737 N N . PRO A 1 92 ? -12.397 10.204 4.070 1.00 94.38 92 PRO A N 1
ATOM 738 C CA . PRO A 1 92 ? -12.625 11.596 3.720 1.00 94.38 92 PRO A CA 1
ATOM 739 C C . PRO A 1 92 ? -12.202 12.515 4.870 1.00 94.38 92 PRO A C 1
ATOM 741 O O . PRO A 1 92 ? -12.511 12.272 6.037 1.00 94.38 92 PRO A O 1
ATOM 744 N N . GLY A 1 93 ? -11.483 13.590 4.542 1.00 91.50 93 GLY A N 1
ATOM 745 C CA . GLY A 1 93 ? -11.008 14.567 5.527 1.00 91.50 93 GLY A CA 1
ATOM 746 C C . GLY A 1 93 ? -9.865 14.079 6.424 1.00 91.50 93 GLY A C 1
ATOM 747 O O . GLY A 1 93 ? -9.457 14.810 7.324 1.00 91.50 93 GLY A O 1
ATOM 748 N N . MET A 1 94 ? -9.329 12.876 6.191 1.00 95.06 94 MET A N 1
ATOM 749 C CA . MET A 1 94 ? -8.113 12.424 6.860 1.00 95.06 94 MET A CA 1
ATOM 750 C C . MET A 1 94 ? -6.915 13.211 6.326 1.00 95.06 94 MET A C 1
ATOM 752 O O . MET A 1 94 ? -6.637 13.192 5.130 1.00 95.06 94 MET A O 1
ATOM 756 N N . THR A 1 95 ? -6.200 13.901 7.209 1.00 95.75 95 THR A N 1
ATOM 757 C CA . THR A 1 95 ? -4.964 14.594 6.839 1.00 95.75 95 THR A CA 1
ATOM 758 C C . THR A 1 95 ? -3.839 13.567 6.691 1.00 95.75 95 THR A C 1
ATOM 760 O O . THR A 1 95 ? -3.552 12.888 7.680 1.00 95.75 95 THR A O 1
ATOM 763 N N . PRO A 1 96 ? -3.201 13.433 5.512 1.00 94.31 96 PRO A N 1
ATOM 764 C CA . PRO A 1 96 ? -2.035 12.572 5.356 1.00 94.31 96 PRO A CA 1
ATOM 765 C C . PRO A 1 96 ? -0.875 13.100 6.203 1.00 94.31 96 PRO A C 1
ATOM 767 O O . PRO A 1 96 ? -0.712 14.311 6.381 1.00 94.31 96 PRO A O 1
ATOM 770 N N . ARG A 1 97 ? -0.064 12.189 6.730 1.00 93.88 97 ARG A N 1
ATOM 771 C CA . ARG A 1 97 ? 1.100 12.501 7.559 1.00 93.88 97 ARG A CA 1
ATOM 772 C C . ARG A 1 97 ? 2.260 11.620 7.104 1.00 93.88 97 ARG A C 1
ATOM 774 O O . ARG A 1 97 ? 2.056 10.420 7.040 1.00 93.88 97 ARG A O 1
ATOM 781 N N . PRO A 1 98 ? 3.450 12.169 6.829 1.00 88.00 98 PRO A N 1
ATOM 782 C CA . PRO A 1 98 ? 4.601 11.341 6.495 1.00 88.00 98 PRO A CA 1
ATOM 783 C C . PRO A 1 98 ? 4.936 10.391 7.657 1.00 88.00 98 PRO A C 1
ATOM 785 O O . PRO A 1 98 ? 4.769 10.796 8.816 1.00 88.00 98 PRO A O 1
ATOM 788 N N . PRO A 1 99 ? 5.408 9.164 7.379 1.00 80.88 99 PRO A N 1
ATOM 789 C CA . PRO A 1 99 ? 5.879 8.260 8.421 1.00 80.88 99 PRO A CA 1
ATOM 790 C C . PRO A 1 99 ? 6.990 8.923 9.243 1.00 80.88 99 PRO A C 1
ATOM 792 O O . PRO A 1 99 ? 7.760 9.747 8.735 1.00 80.88 99 PRO A O 1
ATOM 795 N N . GLU A 1 100 ? 7.064 8.601 10.537 1.00 72.75 100 GLU A N 1
ATOM 796 C CA . GLU A 1 100 ? 8.171 9.095 11.357 1.00 72.75 100 GLU A CA 1
ATOM 797 C C . GLU A 1 100 ? 9.501 8.574 10.787 1.00 72.75 100 GLU A C 1
ATOM 799 O O . GLU A 1 100 ? 9.586 7.406 10.397 1.00 72.75 100 GLU A O 1
ATOM 804 N N . PRO A 1 101 ? 10.552 9.414 10.716 1.00 59.09 101 PRO A N 1
ATOM 805 C CA . PRO A 1 101 ? 11.851 8.960 10.250 1.00 59.09 101 PRO A CA 1
ATOM 806 C C . PRO A 1 101 ? 12.323 7.817 11.147 1.00 59.09 101 PRO A C 1
ATOM 808 O O . PRO A 1 101 ? 12.422 7.984 12.367 1.00 59.09 101 PRO A O 1
ATOM 811 N N . ALA A 1 102 ? 12.626 6.668 10.538 1.00 51.38 102 ALA A N 1
ATOM 812 C CA . ALA A 1 102 ? 13.228 5.551 11.245 1.00 51.38 102 ALA A CA 1
ATOM 813 C C . ALA A 1 102 ? 14.456 6.073 12.004 1.00 51.38 102 ALA A C 1
ATOM 815 O O . ALA A 1 102 ? 15.314 6.754 11.430 1.00 51.38 102 ALA A O 1
ATOM 816 N N . SER A 1 103 ? 14.513 5.815 13.313 1.00 43.47 103 SER A N 1
ATOM 817 C CA . SER A 1 103 ? 15.716 6.089 14.098 1.00 43.47 103 SER A CA 1
ATOM 818 C C . SER A 1 103 ? 16.827 5.192 13.551 1.00 43.47 103 SER A C 1
ATOM 820 O O . SER A 1 103 ? 16.883 4.018 13.903 1.00 43.47 103 SER A O 1
ATOM 822 N N . ARG A 1 104 ? 17.625 5.731 12.623 1.00 42.50 104 ARG A N 1
ATOM 823 C CA . ARG A 1 104 ? 18.826 5.089 12.075 1.00 42.50 104 ARG A CA 1
ATOM 824 C C . ARG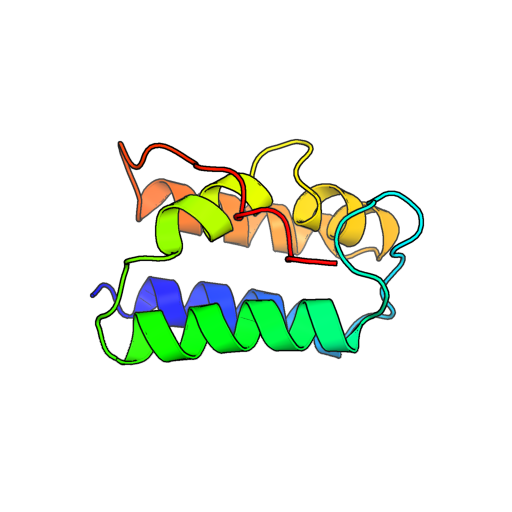 A 1 104 ? 19.837 4.779 13.172 1.00 42.50 104 ARG A C 1
ATOM 826 O O . ARG A 1 104 ? 19.992 5.630 14.080 1.00 42.50 104 ARG A O 1
#

pLDDT: mean 92.02, std 9.79, range [42.5, 98.25]

Mean predicted aligned error: 3.41 Å

Foldseek 3Di:
DPVVQLVLLVLLLVVLVVFPWDQPVDDQDPDSVRVNVVSVVCNVCVVVVHCPCVLQVLQQLDDPHSSCVRCVVRVNNVVSVVSSVVSCVVQDPRHRDHDDPPPD

Nearest PDB structures (foldseek):
  1s94-assembly2_B  TM=3.237E-01  e=5.319E+00  Doryteuthis pealeii